Protein AF-A0A182EUD2-F1 (afdb_monomer_lite)

Organism: Onchocerca ochengi (NCBI:txid42157)

Structure (mmCIF, N/CA/C/O backbone):
data_AF-A0A182EUD2-F1
#
_entry.id   AF-A0A182EUD2-F1
#
loop_
_atom_site.group_PDB
_atom_site.id
_atom_site.type_symbol
_atom_site.label_atom_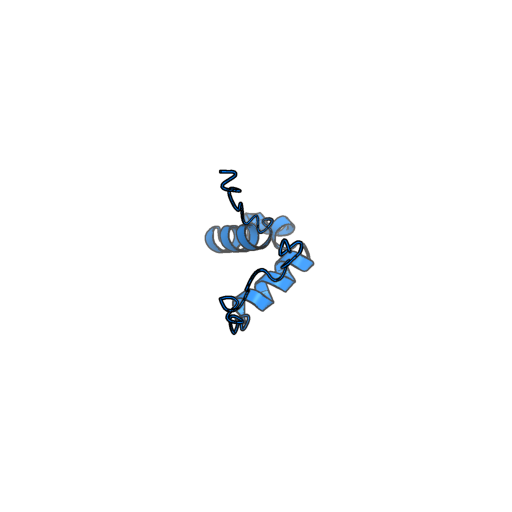id
_atom_site.label_alt_id
_atom_site.label_comp_id
_atom_site.label_asym_id
_atom_site.label_entity_id
_atom_site.label_seq_id
_atom_site.pdbx_PDB_ins_code
_atom_site.Cartn_x
_atom_site.Cartn_y
_atom_site.Cartn_z
_atom_site.occupancy
_atom_site.B_iso_or_equiv
_atom_site.auth_seq_id
_atom_site.auth_comp_id
_atom_site.auth_asym_id
_atom_site.auth_atom_id
_atom_site.pdbx_PDB_model_num
ATOM 1 N N . MET A 1 1 ? 23.768 23.310 -42.731 1.00 39.91 1 MET A N 1
ATOM 2 C CA . MET A 1 1 ? 22.773 22.215 -42.701 1.00 39.91 1 MET A CA 1
ATOM 3 C C . MET A 1 1 ? 22.765 21.711 -41.279 1.00 39.91 1 MET A C 1
ATOM 5 O O . MET A 1 1 ? 23.431 20.739 -40.950 1.00 39.91 1 MET A O 1
ATOM 9 N N . ASP A 1 2 ? 22.121 22.494 -40.428 1.00 45.06 2 ASP A N 1
ATOM 10 C CA . ASP A 1 2 ? 22.097 22.310 -38.986 1.00 45.06 2 ASP A CA 1
ATOM 11 C C . ASP A 1 2 ? 21.021 21.271 -38.650 1.00 45.06 2 ASP A C 1
ATOM 13 O O . ASP A 1 2 ? 19.899 21.394 -39.151 1.00 45.06 2 ASP A O 1
ATOM 17 N N . PRO A 1 3 ? 21.318 20.237 -37.847 1.00 49.12 3 PRO A N 1
ATOM 18 C CA . PRO A 1 3 ? 20.324 19.258 -37.438 1.00 49.12 3 PRO A CA 1
ATOM 19 C C . PRO A 1 3 ? 19.458 19.872 -36.334 1.00 49.12 3 PRO A C 1
ATOM 21 O O . PRO A 1 3 ? 19.607 19.584 -35.149 1.00 49.12 3 PRO A O 1
ATOM 24 N N . VAL A 1 4 ? 18.563 20.776 -36.726 1.00 56.84 4 VAL A N 1
ATOM 25 C CA . VAL A 1 4 ? 17.517 21.311 -35.858 1.00 56.84 4 VAL A CA 1
ATOM 26 C C . VAL A 1 4 ? 16.434 20.237 -35.738 1.00 56.84 4 VAL A C 1
ATOM 28 O O . VAL A 1 4 ? 15.872 19.812 -36.744 1.00 56.84 4 VAL A O 1
ATOM 31 N N . ASN A 1 5 ? 16.127 19.833 -34.503 1.00 54.88 5 ASN A N 1
ATOM 32 C CA . ASN A 1 5 ? 14.978 19.004 -34.108 1.00 54.88 5 ASN A CA 1
ATOM 33 C C . ASN A 1 5 ? 15.097 17.475 -34.237 1.00 54.88 5 ASN A C 1
ATOM 35 O O . ASN A 1 5 ? 14.156 16.827 -34.692 1.00 54.88 5 ASN A O 1
ATOM 39 N N . SER A 1 6 ? 16.152 16.857 -33.696 1.00 51.09 6 SER A N 1
ATOM 40 C CA . SER A 1 6 ? 15.983 15.488 -33.179 1.00 51.09 6 SER A CA 1
ATOM 41 C C . SER A 1 6 ? 15.457 15.551 -31.744 1.00 51.09 6 SER A C 1
ATOM 43 O O . SER A 1 6 ? 16.187 15.380 -30.774 1.00 51.09 6 SER A O 1
ATOM 45 N N . GLY A 1 7 ? 14.158 15.831 -31.614 1.00 56.44 7 GLY A N 1
ATOM 46 C CA . GLY A 1 7 ? 13.389 15.646 -30.377 1.00 56.44 7 GLY A CA 1
ATOM 47 C C . GLY A 1 7 ? 13.113 14.171 -30.062 1.00 56.44 7 GLY A C 1
ATOM 48 O O . GLY A 1 7 ? 12.156 13.861 -29.360 1.00 56.44 7 GLY A O 1
ATOM 49 N N . LEU A 1 8 ? 13.915 13.255 -30.607 1.00 57.22 8 LEU A N 1
ATOM 50 C CA . LEU A 1 8 ? 13.875 11.837 -30.294 1.00 57.22 8 LEU A CA 1
ATOM 51 C C . LEU A 1 8 ? 14.846 11.611 -29.140 1.00 57.22 8 LEU A C 1
ATOM 53 O O . LEU A 1 8 ? 16.004 11.250 -29.327 1.00 57.22 8 LEU A O 1
ATOM 57 N N . CYS A 1 9 ? 14.370 11.911 -27.932 1.00 58.56 9 CYS A N 1
ATOM 58 C CA . CYS A 1 9 ? 15.013 11.414 -26.728 1.00 58.56 9 CYS A CA 1
ATOM 59 C C . CYS A 1 9 ? 14.886 9.890 -26.788 1.00 58.56 9 CYS A C 1
ATOM 61 O O . CYS A 1 9 ? 13.771 9.369 -26.744 1.00 58.56 9 CYS A O 1
ATOM 63 N N . ASP A 1 10 ? 16.007 9.207 -27.004 1.00 57.12 10 ASP A N 1
ATOM 64 C CA . ASP A 1 10 ? 16.051 7.755 -27.017 1.00 57.12 10 ASP A CA 1
ATOM 65 C C . ASP A 1 10 ? 15.600 7.245 -25.642 1.00 57.12 10 ASP A C 1
ATOM 67 O O . ASP A 1 10 ? 16.253 7.480 -24.627 1.00 57.12 10 ASP A O 1
ATOM 71 N N . LEU A 1 11 ? 14.415 6.636 -25.605 1.00 58.06 11 LEU A N 1
ATOM 72 C CA . LEU A 1 11 ? 13.843 5.983 -24.427 1.00 58.06 11 LEU A CA 1
ATOM 73 C C . LEU A 1 11 ? 14.018 4.463 -24.541 1.00 58.06 11 LEU A C 1
ATOM 75 O O . LEU A 1 11 ? 13.213 3.714 -23.994 1.00 58.06 11 LEU A O 1
ATOM 79 N N . SER A 1 12 ? 15.041 4.000 -25.264 1.00 55.12 12 SER A N 1
ATOM 80 C CA . SER A 1 12 ? 15.420 2.585 -25.353 1.00 55.12 12 SER A CA 1
ATOM 81 C C . SER A 1 12 ? 15.714 1.950 -23.984 1.00 55.12 12 SER A C 1
ATOM 83 O O . SER A 1 12 ? 15.531 0.746 -23.830 1.00 55.12 12 SER A O 1
ATOM 85 N N . ASP A 1 13 ? 16.036 2.760 -22.968 1.00 57.53 13 ASP A N 1
ATOM 86 C CA . ASP A 1 13 ? 16.168 2.340 -21.564 1.00 57.53 13 ASP A CA 1
ATOM 87 C C . ASP A 1 13 ? 14.823 2.149 -20.833 1.00 57.53 13 ASP A C 1
ATOM 89 O O . ASP A 1 13 ? 14.798 1.705 -19.681 1.00 57.53 13 ASP A O 1
ATOM 93 N N . LEU A 1 14 ? 13.681 2.465 -21.460 1.00 57.22 14 LEU A N 1
ATOM 94 C CA . LEU A 1 14 ? 12.357 2.197 -20.898 1.00 57.22 14 LEU A CA 1
ATOM 95 C C . LEU A 1 14 ? 12.016 0.716 -21.086 1.00 57.22 14 LEU A C 1
ATOM 97 O O . LEU A 1 14 ? 11.098 0.347 -21.818 1.00 57.22 14 LEU A O 1
ATOM 101 N N . HIS A 1 15 ? 12.757 -0.149 -20.398 1.00 58.03 15 HIS A N 1
ATOM 102 C CA . HIS A 1 15 ? 12.268 -1.483 -20.100 1.00 58.03 15 HIS A CA 1
ATOM 103 C C . HIS A 1 15 ? 10.900 -1.313 -19.435 1.00 58.03 15 HIS A C 1
ATOM 105 O O . HIS A 1 15 ? 10.791 -0.737 -18.349 1.00 58.03 15 HIS A O 1
ATOM 111 N N . VAL A 1 16 ? 9.846 -1.773 -20.111 1.00 59.41 16 VAL A N 1
ATOM 112 C CA . VAL A 1 16 ? 8.538 -1.956 -19.489 1.00 59.41 16 VAL A CA 1
ATOM 113 C C . VAL A 1 16 ? 8.782 -2.901 -18.321 1.00 59.41 16 VAL A C 1
ATOM 115 O O . VAL A 1 16 ? 9.040 -4.085 -18.510 1.00 59.41 16 VAL A O 1
ATOM 118 N N . LEU A 1 17 ? 8.815 -2.350 -17.110 1.00 63.56 17 LEU A N 1
ATOM 119 C CA . LEU A 1 17 ? 8.828 -3.145 -15.895 1.00 63.56 17 LEU A CA 1
ATOM 120 C C . LEU A 1 17 ? 7.552 -3.985 -15.940 1.00 63.56 17 LEU A C 1
ATOM 122 O O . LEU A 1 17 ? 6.463 -3.410 -15.996 1.00 63.56 17 LEU A O 1
ATOM 126 N N . ASP A 1 18 ? 7.686 -5.313 -15.931 1.00 67.06 18 ASP A N 1
ATOM 127 C CA . ASP A 1 18 ? 6.576 -6.257 -15.764 1.00 67.06 18 ASP A CA 1
ATOM 128 C C . ASP A 1 18 ? 5.988 -6.093 -14.352 1.00 67.06 18 ASP A C 1
ATOM 130 O O . ASP A 1 18 ? 6.147 -6.930 -13.462 1.00 67.06 18 ASP A O 1
ATOM 134 N N . TYR A 1 19 ? 5.362 -4.946 -14.101 1.00 69.75 19 TYR A N 1
ATOM 135 C CA . TYR A 1 19 ? 4.742 -4.630 -12.834 1.00 69.75 19 TYR A CA 1
ATOM 136 C C . TYR A 1 19 ? 3.443 -5.422 -12.735 1.00 69.75 19 TYR A C 1
ATOM 138 O O . TYR A 1 19 ? 2.420 -5.068 -13.323 1.00 69.75 19 TYR A O 1
ATOM 146 N N . ALA A 1 20 ? 3.496 -6.509 -11.975 1.00 81.88 20 ALA A N 1
ATOM 147 C CA . ALA A 1 20 ? 2.325 -7.259 -11.565 1.00 81.88 20 ALA A CA 1
ATOM 148 C C . ALA A 1 20 ? 1.968 -6.860 -10.123 1.00 81.88 20 ALA A C 1
ATOM 150 O O . ALA A 1 20 ? 2.756 -7.135 -9.214 1.00 81.88 20 ALA A O 1
ATOM 151 N N . PRO A 1 21 ? 0.807 -6.222 -9.882 1.00 82.00 21 PRO A N 1
ATOM 152 C CA . PRO A 1 21 ? 0.391 -5.893 -8.528 1.00 82.00 21 PRO A CA 1
ATOM 153 C C . PRO A 1 21 ? 0.162 -7.181 -7.739 1.00 82.00 21 PRO A C 1
ATOM 155 O O . PRO A 1 21 ? -0.512 -8.111 -8.190 1.00 82.00 21 PRO A O 1
ATOM 158 N N . THR A 1 22 ? 0.711 -7.230 -6.535 1.00 88.56 22 THR A N 1
ATOM 159 C CA . THR A 1 22 ? 0.468 -8.329 -5.609 1.00 88.56 22 THR A CA 1
ATOM 160 C C . THR A 1 22 ? -0.931 -8.217 -5.005 1.00 88.56 22 THR A C 1
ATOM 162 O O . THR A 1 22 ? -1.582 -7.170 -5.049 1.00 88.56 22 THR A O 1
ATOM 165 N N . LEU A 1 23 ? -1.402 -9.287 -4.358 1.00 89.75 23 LEU A N 1
ATOM 166 C CA . LEU A 1 23 ? -2.660 -9.243 -3.606 1.00 89.75 23 LEU A CA 1
ATOM 167 C C . LEU A 1 23 ? -2.657 -8.129 -2.543 1.00 89.75 23 LEU A C 1
ATOM 169 O O . LEU A 1 23 ? -3.693 -7.510 -2.297 1.00 89.75 23 LEU A O 1
ATOM 173 N N . LYS A 1 24 ? -1.490 -7.850 -1.946 1.00 88.94 24 LYS A N 1
ATOM 174 C CA . LYS A 1 24 ? -1.313 -6.766 -0.976 1.00 88.94 24 LYS A CA 1
ATOM 175 C C . LYS A 1 24 ? -1.579 -5.407 -1.624 1.00 88.94 24 LYS A C 1
ATOM 177 O O . LYS A 1 24 ? -2.326 -4.615 -1.055 1.00 88.94 24 LYS A O 1
ATOM 182 N N . ASP A 1 25 ? -1.047 -5.174 -2.822 1.00 89.56 25 ASP A N 1
ATOM 183 C CA . ASP A 1 25 ? -1.228 -3.916 -3.559 1.00 89.56 25 ASP A CA 1
ATOM 184 C C . ASP A 1 25 ? -2.696 -3.694 -3.940 1.00 89.56 25 ASP A C 1
ATOM 186 O O . ASP A 1 25 ? -3.240 -2.599 -3.779 1.00 89.56 25 ASP A O 1
ATOM 190 N N . LEU A 1 26 ? -3.374 -4.757 -4.383 1.00 89.94 26 LEU A N 1
ATOM 191 C CA . LEU A 1 26 ? -4.796 -4.716 -4.725 1.00 89.94 26 LEU A CA 1
ATOM 192 C C . LEU A 1 26 ? -5.669 -4.420 -3.498 1.00 89.94 26 LEU A C 1
ATOM 194 O O . LEU A 1 26 ? -6.559 -3.569 -3.562 1.00 89.94 26 LEU A O 1
ATOM 198 N N . ALA A 1 27 ? -5.403 -5.079 -2.367 1.00 90.50 27 ALA A N 1
ATOM 199 C CA . ALA A 1 27 ? -6.119 -4.834 -1.118 1.00 90.50 27 ALA A CA 1
ATOM 200 C C . ALA A 1 27 ? -5.881 -3.406 -0.596 1.00 90.50 27 ALA A C 1
ATOM 202 O O . ALA A 1 27 ? -6.833 -2.712 -0.229 1.00 90.50 27 ALA A O 1
ATOM 203 N N . ALA A 1 28 ? -4.631 -2.938 -0.631 1.00 90.06 28 ALA A N 1
ATOM 204 C CA . ALA A 1 28 ? -4.257 -1.578 -0.256 1.00 90.06 28 ALA A CA 1
ATOM 205 C C . ALA A 1 28 ? -4.966 -0.527 -1.126 1.00 90.06 28 ALA A C 1
ATOM 207 O O . ALA A 1 28 ? -5.502 0.450 -0.603 1.00 90.06 28 ALA A O 1
ATOM 208 N N . SER A 1 29 ? -5.065 -0.762 -2.438 1.00 89.44 29 SER A N 1
ATOM 209 C CA . SER A 1 29 ? -5.785 0.122 -3.362 1.00 89.44 29 SER A CA 1
ATOM 210 C C . SER A 1 29 ? -7.262 0.286 -2.982 1.00 89.44 29 SER A C 1
ATOM 212 O O . SER A 1 29 ? -7.782 1.402 -2.965 1.00 89.44 29 SER A O 1
ATOM 214 N N . VAL A 1 30 ? -7.943 -0.801 -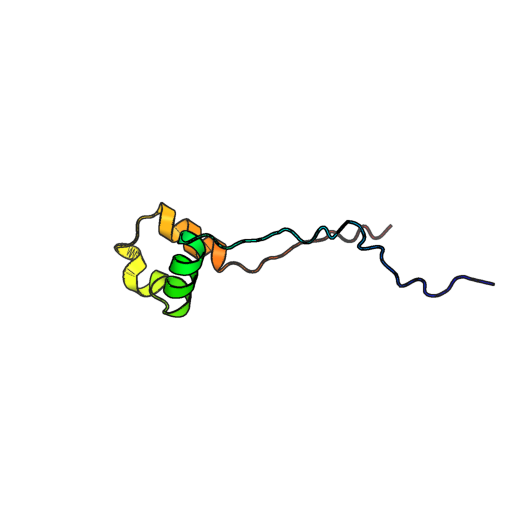2.602 1.00 91.25 30 VAL A N 1
ATOM 215 C CA . VAL A 1 30 ? -9.347 -0.753 -2.150 1.00 91.25 30 VAL A CA 1
ATOM 216 C C . VAL A 1 30 ? -9.488 -0.001 -0.824 1.00 91.25 30 VAL A C 1
ATOM 218 O O . VAL A 1 30 ? -10.437 0.767 -0.650 1.00 91.25 30 VAL A O 1
ATOM 221 N N . VAL A 1 31 ? -8.548 -0.196 0.102 1.00 89.62 31 VAL A N 1
ATOM 222 C CA . VAL A 1 31 ? -8.508 0.498 1.398 1.00 89.62 31 VAL A CA 1
ATOM 223 C C . VAL A 1 31 ? -8.365 2.009 1.213 1.00 89.62 31 VAL A C 1
ATOM 225 O O . VAL A 1 31 ? -9.146 2.764 1.794 1.00 89.62 31 VAL A O 1
ATOM 228 N N . 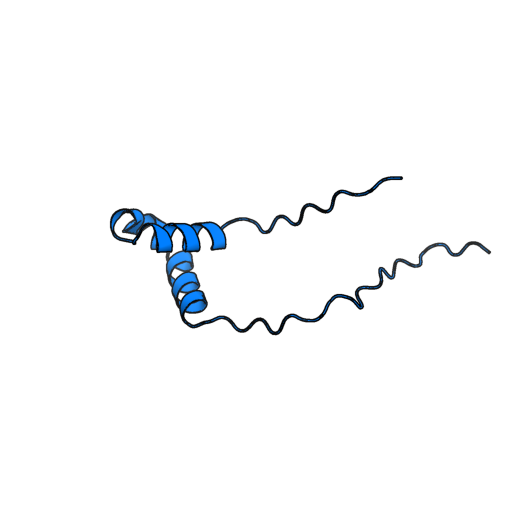ILE A 1 32 ? -7.437 2.439 0.353 1.00 89.38 32 ILE A N 1
ATOM 229 C CA . ILE A 1 32 ? -7.213 3.854 0.022 1.00 89.38 32 ILE A CA 1
ATOM 230 C C . ILE A 1 32 ? -8.435 4.434 -0.693 1.00 89.38 32 ILE A C 1
ATOM 232 O O . ILE A 1 32 ? -8.939 5.483 -0.301 1.00 89.38 32 ILE A O 1
ATOM 236 N N . ARG A 1 33 ? -8.971 3.736 -1.705 1.00 90.69 33 ARG A N 1
ATOM 237 C CA . ARG A 1 33 ? -10.109 4.221 -2.506 1.00 90.69 33 ARG A CA 1
ATOM 238 C C . ARG A 1 33 ? -11.357 4.494 -1.666 1.00 90.69 33 ARG A C 1
ATOM 240 O O . ARG A 1 33 ? -12.124 5.395 -1.985 1.00 90.69 33 ARG A O 1
ATOM 247 N N . ASN A 1 34 ? -11.564 3.718 -0.606 1.00 91.50 34 ASN A N 1
ATOM 248 C CA . ASN A 1 34 ? -12.698 3.875 0.306 1.00 91.50 34 ASN A CA 1
ATOM 249 C C . ASN A 1 34 ? -12.392 4.788 1.517 1.00 91.50 34 ASN A C 1
ATOM 251 O O . ASN A 1 34 ? -13.261 4.972 2.376 1.00 91.50 34 ASN A O 1
ATOM 255 N N . GLY A 1 35 ? -11.174 5.340 1.610 1.00 86.81 35 GLY A N 1
ATOM 256 C CA . GLY A 1 35 ? -10.723 6.190 2.718 1.00 86.81 35 GLY A CA 1
ATOM 257 C C . GLY A 1 35 ? -10.669 5.462 4.064 1.00 86.81 35 GLY A C 1
ATOM 258 O O . GLY A 1 35 ? -10.885 6.069 5.113 1.00 86.81 35 GLY A O 1
ATOM 259 N N . LEU A 1 36 ? -10.458 4.142 4.056 1.00 86.62 36 LEU A N 1
ATOM 260 C CA . LEU A 1 36 ? -10.437 3.334 5.281 1.00 86.62 36 LEU A CA 1
ATOM 261 C C . LEU A 1 36 ? -9.138 3.531 6.070 1.00 86.62 36 LEU A C 1
ATOM 263 O O . LEU A 1 36 ? -9.144 3.381 7.287 1.00 86.62 36 LEU A O 1
ATOM 267 N N . ASN A 1 37 ? -8.053 3.910 5.392 1.00 85.12 37 ASN A N 1
ATOM 268 C CA . ASN A 1 37 ? -6.772 4.242 6.012 1.00 85.12 37 ASN A CA 1
ATOM 269 C C . ASN A 1 37 ? -6.880 5.437 6.974 1.00 85.12 37 ASN A C 1
ATOM 271 O O . ASN A 1 37 ? -6.243 5.429 8.018 1.00 85.12 37 ASN A O 1
ATOM 275 N N . GLU A 1 38 ? -7.708 6.435 6.651 1.00 84.12 38 GLU A N 1
ATOM 276 C CA . GLU A 1 38 ? -7.941 7.599 7.515 1.00 84.12 38 GLU A CA 1
ATOM 277 C C . GLU A 1 38 ? -8.982 7.294 8.595 1.00 84.12 38 GLU A C 1
ATOM 279 O O . GLU A 1 38 ? -8.787 7.622 9.762 1.00 84.12 38 GLU A O 1
ATOM 284 N N . LYS A 1 39 ? -10.075 6.613 8.223 1.00 86.50 39 LYS A N 1
ATOM 285 C CA . LYS A 1 39 ? -11.179 6.293 9.143 1.00 86.50 39 LYS A CA 1
ATOM 286 C C . LYS A 1 39 ? -10.792 5.318 10.252 1.00 86.50 39 LYS A C 1
ATOM 288 O O . LYS A 1 39 ? -11.371 5.378 11.330 1.00 86.50 39 LYS A O 1
ATOM 293 N N . PHE A 1 40 ? -9.859 4.411 9.977 1.00 85.94 40 PHE A N 1
ATOM 294 C CA . PHE A 1 40 ? -9.435 3.363 10.906 1.00 85.94 40 PHE A CA 1
ATOM 295 C C . PHE A 1 40 ? -7.936 3.439 11.220 1.00 85.94 40 PHE A C 1
ATOM 297 O O . PHE A 1 40 ? -7.331 2.426 11.568 1.00 85.94 40 PHE A O 1
ATOM 304 N N . ALA A 1 41 ? -7.340 4.632 11.122 1.00 83.25 41 ALA A N 1
ATOM 305 C CA . ALA A 1 41 ? -5.912 4.856 11.358 1.00 83.25 41 ALA A CA 1
ATOM 306 C C . ALA A 1 41 ? -5.426 4.326 12.721 1.00 83.25 41 ALA A C 1
ATOM 308 O O . ALA A 1 41 ? -4.305 3.833 12.809 1.00 83.25 41 ALA A O 1
ATOM 309 N N . ASP A 1 42 ? -6.285 4.369 13.745 1.00 86.38 42 ASP A N 1
ATOM 310 C CA . ASP A 1 42 ? -5.971 3.924 15.112 1.00 86.38 42 ASP A CA 1
ATOM 311 C C . ASP A 1 42 ? -6.030 2.396 15.298 1.00 86.38 42 ASP A C 1
ATOM 313 O O . ASP A 1 42 ? -5.539 1.867 16.293 1.00 86.38 42 ASP A O 1
ATOM 317 N N . ILE A 1 43 ? -6.650 1.675 14.357 1.00 89.31 43 ILE A N 1
ATOM 318 C CA . ILE A 1 43 ? -6.830 0.212 14.405 1.00 89.31 43 ILE A CA 1
ATOM 319 C C . ILE A 1 43 ? -5.850 -0.487 13.454 1.00 89.31 43 ILE A C 1
ATOM 321 O O . ILE A 1 43 ? -5.494 -1.651 13.646 1.00 89.31 43 ILE A O 1
ATOM 325 N N . ILE A 1 44 ? -5.409 0.216 12.412 1.00 85.88 44 ILE A N 1
ATOM 326 C CA . ILE A 1 44 ? -4.466 -0.304 11.429 1.00 85.88 44 ILE A CA 1
ATOM 327 C C . ILE A 1 44 ? -3.059 -0.354 12.052 1.00 85.88 44 ILE A C 1
ATOM 329 O O . ILE A 1 44 ? -2.599 0.647 12.603 1.00 85.88 44 ILE A O 1
ATOM 333 N N . PRO A 1 45 ? -2.334 -1.483 11.935 1.00 90.50 45 PRO A N 1
ATOM 334 C CA . PRO A 1 45 ? -0.946 -1.569 12.377 1.00 90.50 45 PRO A CA 1
ATOM 335 C C . PRO A 1 45 ? -0.077 -0.466 11.763 1.00 90.50 45 PRO A C 1
ATOM 337 O O . PRO A 1 45 ? -0.206 -0.158 10.577 1.00 90.50 45 PRO A O 1
ATOM 340 N N . ILE A 1 46 ? 0.841 0.087 12.558 1.00 87.88 46 ILE A N 1
ATOM 341 C CA . ILE A 1 46 ? 1.690 1.229 12.174 1.00 87.88 46 ILE A CA 1
ATOM 342 C C . ILE A 1 46 ? 2.417 0.976 10.847 1.00 87.88 46 ILE A C 1
ATOM 344 O O . ILE A 1 46 ? 2.409 1.843 9.973 1.00 87.88 46 ILE A O 1
ATOM 348 N N . ASP A 1 47 ? 2.970 -0.223 10.669 1.00 87.75 47 ASP A N 1
ATOM 349 C CA . ASP A 1 47 ? 3.708 -0.604 9.461 1.00 87.75 47 ASP A CA 1
ATOM 350 C C . ASP A 1 47 ? 2.816 -0.567 8.212 1.00 87.75 47 ASP A C 1
ATOM 352 O O . ASP A 1 47 ? 3.201 -0.048 7.166 1.00 87.75 47 ASP A O 1
ATOM 356 N N . LEU A 1 48 ? 1.572 -1.040 8.335 1.00 86.12 48 LEU A N 1
ATOM 357 C CA . LEU A 1 48 ? 0.614 -1.028 7.232 1.00 86.12 48 LEU A CA 1
ATOM 358 C C . LEU A 1 48 ? 0.136 0.394 6.918 1.00 86.12 48 LEU A C 1
ATOM 360 O O . LEU A 1 48 ? -0.051 0.743 5.755 1.00 86.12 48 LEU A O 1
ATOM 364 N N . ASN A 1 49 ? -0.042 1.232 7.940 1.00 88.12 49 ASN A N 1
ATOM 365 C CA . ASN A 1 49 ? -0.409 2.631 7.745 1.00 88.12 49 ASN A CA 1
ATOM 366 C C . ASN A 1 49 ? 0.717 3.411 7.041 1.00 88.12 49 ASN A C 1
ATOM 368 O O . ASN A 1 49 ? 0.461 4.252 6.177 1.00 88.12 49 ASN A O 1
ATOM 372 N N . HIS A 1 50 ? 1.973 3.092 7.360 1.00 88.25 50 HIS A N 1
ATOM 373 C CA . HIS A 1 50 ? 3.134 3.651 6.678 1.00 88.25 50 HIS A CA 1
ATOM 374 C C . HIS A 1 50 ? 3.152 3.287 5.188 1.00 88.25 50 HIS A C 1
ATOM 376 O O . HIS A 1 50 ? 3.281 4.182 4.350 1.00 88.25 50 HIS A O 1
ATOM 382 N N . ASP A 1 51 ? 2.938 2.012 4.855 1.00 88.56 51 ASP A N 1
ATOM 383 C CA . ASP A 1 51 ? 2.860 1.539 3.468 1.00 88.56 51 ASP A CA 1
ATOM 384 C C . ASP A 1 51 ? 1.743 2.250 2.688 1.00 88.56 51 ASP A C 1
ATOM 386 O O . ASP A 1 51 ? 1.977 2.805 1.613 1.00 88.56 51 ASP A O 1
ATOM 390 N N . LEU A 1 52 ? 0.533 2.308 3.257 1.00 89.00 52 LEU A N 1
ATOM 391 C CA . LEU A 1 52 ? -0.616 2.984 2.644 1.00 89.00 52 LEU A CA 1
ATOM 392 C C . LEU A 1 52 ? -0.333 4.468 2.396 1.00 89.00 52 LEU A C 1
ATOM 394 O O . LEU A 1 52 ? -0.701 5.007 1.354 1.00 89.00 52 LEU A O 1
ATOM 398 N N . ARG A 1 53 ? 0.361 5.126 3.329 1.00 87.56 53 ARG A N 1
ATOM 399 C CA . ARG A 1 53 ? 0.761 6.526 3.193 1.00 87.56 53 ARG A CA 1
ATOM 400 C C . ARG A 1 53 ? 1.828 6.727 2.121 1.00 87.56 53 ARG A C 1
ATOM 402 O O . ARG A 1 53 ? 1.823 7.768 1.477 1.00 87.56 53 ARG A O 1
ATOM 409 N N . MET A 1 54 ? 2.738 5.778 1.918 1.00 86.62 54 MET A N 1
ATOM 410 C CA . MET A 1 54 ? 3.714 5.846 0.825 1.00 86.62 54 MET A CA 1
ATOM 411 C C . MET A 1 54 ? 3.043 5.689 -0.541 1.00 86.62 54 MET A C 1
ATOM 413 O O . MET A 1 54 ? 3.396 6.402 -1.477 1.00 86.62 54 MET A O 1
ATOM 417 N N . MET A 1 55 ? 2.013 4.844 -0.636 1.00 85.62 55 MET A N 1
ATOM 418 C CA . MET A 1 55 ? 1.237 4.653 -1.867 1.00 85.62 55 MET A CA 1
ATOM 419 C C . MET A 1 55 ? 0.392 5.874 -2.266 1.00 85.62 55 MET A C 1
ATOM 421 O O . MET A 1 55 ? 0.017 5.991 -3.430 1.00 85.62 55 MET A O 1
ATOM 425 N N . THR A 1 56 ? 0.083 6.785 -1.336 1.00 84.69 56 THR A N 1
ATOM 426 C CA . THR A 1 56 ? -0.668 8.020 -1.625 1.00 84.69 56 THR A CA 1
ATOM 427 C C . THR A 1 56 ? 0.222 9.227 -1.918 1.00 84.69 56 THR A C 1
ATOM 429 O O . THR A 1 56 ? -0.294 10.290 -2.273 1.00 84.69 56 THR A O 1
ATOM 432 N N . GLN A 1 57 ? 1.549 9.101 -1.799 1.00 82.19 57 GLN A N 1
ATOM 433 C CA . GLN A 1 57 ? 2.445 10.217 -2.092 1.00 82.19 57 GLN A CA 1
ATOM 434 C C . GLN A 1 57 ? 2.583 10.456 -3.601 1.00 82.19 57 GLN A C 1
ATOM 436 O O . GLN A 1 57 ? 2.631 9.511 -4.390 1.00 82.19 57 GLN A O 1
ATOM 441 N N . PRO A 1 58 ? 2.692 11.725 -4.031 1.00 78.25 58 PRO A N 1
ATOM 442 C CA . PRO A 1 58 ? 2.954 12.038 -5.425 1.00 78.25 58 PRO A CA 1
ATOM 443 C C . PRO A 1 58 ? 4.333 11.511 -5.826 1.00 78.25 58 PRO A C 1
ATOM 445 O O . PRO A 1 58 ? 5.341 11.824 -5.189 1.00 78.25 58 PRO A O 1
ATOM 448 N N . ASN A 1 59 ? 4.380 10.759 -6.924 1.00 70.81 59 ASN A N 1
ATOM 449 C CA . ASN A 1 59 ? 5.610 10.175 -7.446 1.00 70.81 59 ASN A CA 1
ATOM 450 C C . ASN A 1 59 ? 6.460 11.265 -8.133 1.00 70.81 59 ASN A C 1
ATOM 452 O O . ASN A 1 59 ? 6.411 11.461 -9.349 1.00 70.81 59 ASN A O 1
ATOM 456 N N . LYS A 1 60 ? 7.171 12.07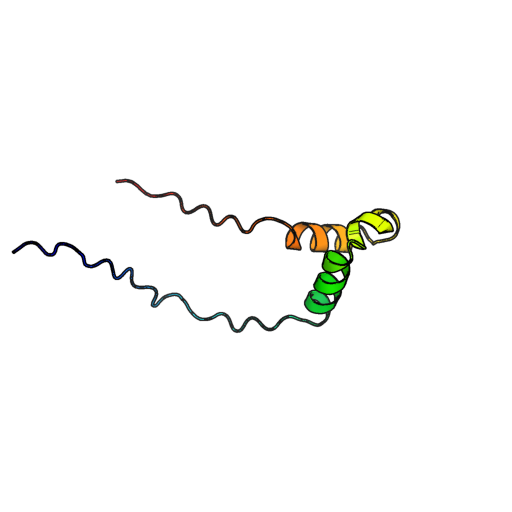1 -7.334 1.00 71.25 60 LYS A N 1
ATOM 457 C CA . LYS A 1 60 ? 8.037 13.152 -7.822 1.00 71.25 60 LYS A CA 1
ATOM 45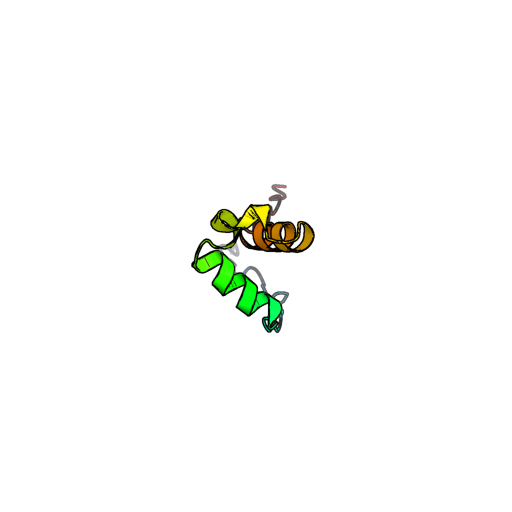8 C C . LYS A 1 60 ? 9.402 12.597 -8.205 1.00 71.25 60 LYS A C 1
ATOM 460 O O . LYS A 1 60 ? 10.292 12.468 -7.370 1.00 71.25 60 LYS A O 1
ATOM 465 N N . ILE A 1 61 ? 9.584 12.345 -9.496 1.00 66.31 61 ILE A N 1
ATOM 466 C CA . ILE A 1 61 ? 10.899 12.065 -10.071 1.00 66.31 61 ILE A CA 1
ATOM 467 C C . ILE A 1 61 ? 11.571 13.413 -10.345 1.00 66.31 61 ILE A C 1
ATOM 469 O O . ILE A 1 61 ? 11.385 14.022 -11.399 1.00 66.31 61 ILE A O 1
ATOM 473 N N . THR A 1 62 ? 12.315 13.934 -9.371 1.00 59.09 62 THR A N 1
ATOM 474 C CA . THR A 1 62 ? 13.084 15.169 -9.560 1.00 59.09 62 THR A CA 1
ATOM 475 C C . THR A 1 62 ? 14.271 14.872 -10.477 1.00 59.09 62 THR A C 1
ATOM 477 O O . THR A 1 62 ? 15.340 14.483 -10.017 1.00 59.09 62 THR A O 1
ATOM 480 N N . ARG A 1 63 ? 14.109 15.042 -11.794 1.00 56.00 63 ARG A N 1
ATOM 481 C CA . ARG A 1 63 ? 15.260 15.170 -12.698 1.00 56.00 63 ARG A CA 1
ATOM 482 C C . ARG A 1 63 ? 15.874 16.541 -12.445 1.00 56.00 63 ARG A C 1
ATOM 484 O O . ARG A 1 63 ? 15.289 17.548 -12.840 1.00 56.00 63 ARG A O 1
ATOM 491 N N . ALA A 1 64 ? 17.033 16.589 -11.790 1.00 58.59 64 ALA A N 1
ATOM 492 C CA . ALA A 1 64 ? 17.886 17.765 -11.878 1.00 58.59 64 ALA A CA 1
ATOM 493 C C . ALA A 1 64 ? 18.191 17.967 -13.367 1.00 58.59 64 ALA A C 1
ATOM 495 O O . ALA A 1 64 ? 18.814 17.112 -13.999 1.00 58.59 64 ALA A O 1
ATOM 496 N N . ARG A 1 65 ? 17.662 19.039 -13.962 1.00 56.31 65 ARG A N 1
ATOM 497 C CA . ARG A 1 65 ? 18.114 19.458 -15.284 1.00 56.31 65 ARG A CA 1
ATOM 498 C C . ARG A 1 65 ? 19.565 19.879 -15.101 1.00 56.31 65 ARG A C 1
ATOM 500 O O . ARG A 1 65 ? 19.843 20.825 -14.372 1.00 56.31 65 ARG A O 1
A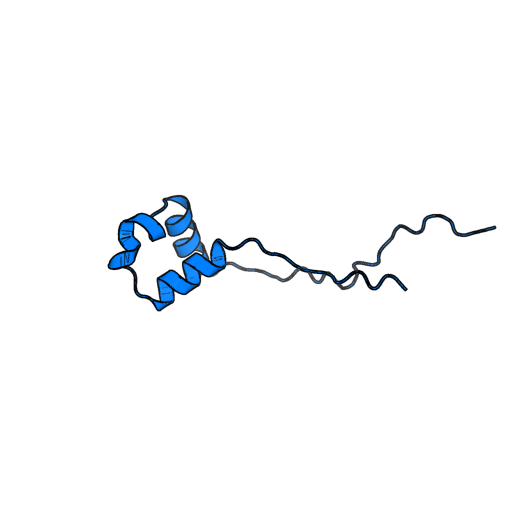TOM 507 N N . TYR A 1 66 ? 20.479 19.097 -15.662 1.00 56.75 66 TYR A N 1
ATOM 508 C CA . TYR A 1 66 ? 21.855 19.523 -15.837 1.00 56.75 66 TYR A CA 1
ATOM 509 C C . TYR A 1 66 ? 21.823 20.540 -16.979 1.00 56.75 66 TYR A C 1
ATOM 511 O O . TYR A 1 66 ? 21.937 20.176 -18.147 1.00 56.75 66 TYR A O 1
ATOM 519 N N . ASP A 1 67 ? 21.516 21.787 -16.633 1.00 55.75 67 ASP A N 1
ATOM 520 C CA . ASP A 1 67 ? 21.676 22.922 -17.530 1.00 55.75 67 ASP A CA 1
ATOM 521 C C . ASP A 1 67 ? 23.179 23.236 -17.528 1.00 55.75 67 ASP A C 1
ATOM 523 O O . ASP A 1 67 ? 23.709 23.775 -16.554 1.00 55.75 67 ASP A O 1
ATOM 527 N N . GLY A 1 68 ? 23.865 22.737 -18.560 1.00 51.59 68 GLY A N 1
ATOM 528 C CA . GLY A 1 68 ? 25.272 23.035 -18.834 1.00 51.59 68 GLY A CA 1
ATOM 529 C C . GLY A 1 68 ? 25.486 24.475 -19.274 1.00 51.59 68 GLY A C 1
ATOM 530 O O . GLY A 1 68 ? 24.542 25.071 -19.842 1.00 51.59 68 GLY A O 1
#

Foldseek 3Di:
DDPPDPPCPPVVVPPPPPDDDDPLNVVLVVCVVVVVLVVCVVPDDPVSNVVSVVVPDDPDPDDPPPPD

Secondary structure (DSSP, 8-state):
-----------TT---------HHHHHHHHHHHTTHHHHTTTTS-HHHHHHHHHHTS-----------

pLDDT: mean 74.68, std 15.44, range [39.91, 91.5]

Radius of gyration: 19.86 Å; chains: 1; bounding box: 38×32×58 Å

Sequence (68 aa):
MDPVNSGLCDLSDLHVLDYAPTLKDLAASVVIRNGLNEKFADIIPIDLNHDLRMMTQPNKITRARYDG